Protein AF-A0AAP8GF47-F1 (afdb_monomer_lite)

Foldseek 3Di:
DPDPPDPPPPDDPVVVFVVLVVVLVVVLVVVLVVLLVVCCVVVVDNPLSVVLSVQLVVLVVVLVVVCVVLVHDDGNVSSVVSSVVNVLSSVLSCQLVVQLVVVVVVVDDSVVSNVVSCVVSVVVNVVSVVVVCVVCVCVSVVDDPD

Organism: NCBI:txid158836

Secondary structure (DSSP, 8-state):
---TT------SSHHHHHHHHHHHHHHHHHHHHHHHHHHHHHHSSSHHHHHHHHHHHHHHHHHHHHHHHHT----HHHHHHHHHHHHHHHHHHHHHHHHHHHHHHTT--HHHHHHHHHHHHHHHHHHHHHHHHHHHHHHHHS----

pLDDT: mean 85.52, std 11.71, range [35.0, 95.81]

InterPro domains:
  IPR001036 Acriflavin resistance protein [PF00873] (3-142)
  IPR001036 Acriflavin resistance protein [PR00702] (20-43)
  IPR001036 Acriflavin resistance protein [PR00702] (75-99)
  IPR001036 Acriflavin resistance protein [PR00702] (128-146)
  IPR001036 Acriflavin resistance protein [PTHR32063] (3-143)

Radius of gyration: 20.93 Å; chains: 1; bounding box: 68×21×51 Å

Sequence (146 aa):
DKPNNVKVNIGGASDDINNAMTQLAFAMLAAIIIVYLILVITFKGGLAPFTILFSLAFTVIGVIIALLITGATISVPSLIGMLMLIGIVVTNAIVLIDRVINNEQQGMEMKEALIEAGGTRIRPILMTAIATIGALVPLLFGQDSS

Structure (mmCIF, N/CA/C/O backbone):
data_AF-A0AAP8GF47-F1
#
_entry.id   AF-A0AAP8GF47-F1
#
loop_
_atom_site.group_PDB
_atom_site.id
_atom_site.type_symbol
_atom_site.label_atom_id
_atom_site.label_alt_id
_atom_site.label_comp_id
_atom_site.label_asym_id
_atom_site.label_entity_id
_atom_site.label_seq_id
_atom_site.pdbx_PDB_ins_code
_atom_site.Cartn_x
_atom_site.Cartn_y
_atom_site.Cartn_z
_atom_site.occupancy
_atom_site.B_iso_or_equiv
_atom_site.auth_seq_id
_atom_site.auth_comp_id
_atom_site.auth_asym_id
_atom_site.auth_atom_id
_atom_site.pdbx_PDB_model_num
ATOM 1 N N . ASP A 1 1 ? 44.683 -10.814 -28.597 1.00 45.72 1 ASP A N 1
ATOM 2 C CA . ASP A 1 1 ? 45.117 -10.319 -27.281 1.00 45.72 1 ASP A CA 1
ATOM 3 C C . ASP A 1 1 ? 44.839 -8.844 -27.092 1.00 45.72 1 ASP A C 1
ATOM 5 O O . ASP A 1 1 ? 45.372 -8.015 -27.819 1.00 45.72 1 ASP A O 1
ATOM 9 N N . LYS A 1 2 ? 43.964 -8.525 -26.135 1.00 53.72 2 LYS A N 1
ATOM 10 C CA . LYS A 1 2 ? 43.842 -7.182 -25.551 1.00 53.72 2 LYS A CA 1
ATOM 11 C C . LYS A 1 2 ? 44.666 -7.160 -24.253 1.00 53.72 2 LYS A C 1
ATOM 13 O O . LYS A 1 2 ? 44.701 -8.182 -23.571 1.00 53.72 2 LYS A O 1
ATOM 18 N N . PRO A 1 3 ? 45.333 -6.046 -23.909 1.00 60.97 3 PRO A N 1
ATOM 19 C CA . PRO A 1 3 ? 46.241 -5.994 -22.767 1.00 60.97 3 PRO A CA 1
ATOM 20 C C . PRO A 1 3 ? 45.493 -6.157 -21.433 1.00 60.97 3 PRO A C 1
ATOM 22 O O . PRO A 1 3 ? 44.406 -5.612 -21.240 1.00 60.97 3 PRO A O 1
ATOM 25 N N . A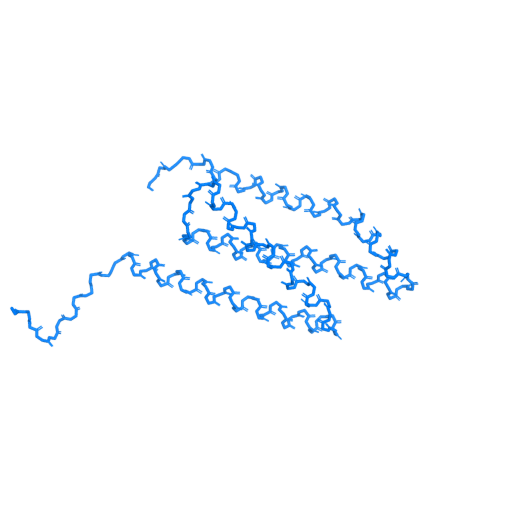SN A 1 4 ? 46.119 -6.895 -20.511 1.00 62.09 4 ASN A N 1
ATOM 26 C CA . ASN A 1 4 ? 45.598 -7.440 -19.246 1.00 62.09 4 ASN A CA 1
ATOM 27 C C . ASN A 1 4 ? 45.182 -6.423 -18.158 1.00 62.09 4 ASN A C 1
ATOM 29 O O . ASN A 1 4 ? 45.124 -6.780 -16.985 1.00 62.09 4 ASN A O 1
ATOM 33 N N . ASN A 1 5 ? 44.895 -5.163 -18.496 1.00 58.19 5 ASN A N 1
ATOM 34 C CA . ASN A 1 5 ? 44.514 -4.174 -17.482 1.00 58.19 5 ASN A CA 1
ATOM 35 C C . ASN A 1 5 ? 43.524 -3.100 -17.952 1.00 58.19 5 ASN A C 1
ATOM 37 O O . ASN A 1 5 ? 43.429 -2.035 -17.347 1.00 58.19 5 ASN A O 1
ATOM 41 N N . VAL A 1 6 ? 42.775 -3.365 -19.025 1.00 57.66 6 VAL A N 1
ATOM 42 C CA . VAL A 1 6 ? 41.714 -2.463 -19.492 1.00 57.66 6 VAL A CA 1
ATOM 43 C C . VAL A 1 6 ? 40.369 -3.165 -19.350 1.00 57.66 6 VAL A C 1
ATOM 45 O O . VAL A 1 6 ? 39.976 -3.968 -20.196 1.00 57.66 6 VAL A O 1
ATOM 48 N N . LYS A 1 7 ? 39.642 -2.848 -18.272 1.00 58.72 7 LYS A N 1
ATOM 49 C CA . LYS A 1 7 ? 38.212 -3.154 -18.172 1.00 58.72 7 LYS A CA 1
ATOM 50 C C . LYS A 1 7 ? 37.472 -2.186 -19.089 1.00 58.72 7 LYS A C 1
ATOM 52 O O . LYS A 1 7 ? 37.183 -1.057 -18.706 1.00 58.72 7 LYS A O 1
ATOM 57 N N . VAL A 1 8 ? 37.214 -2.606 -20.324 1.00 58.69 8 VAL A N 1
ATOM 58 C CA . VAL A 1 8 ? 36.315 -1.871 -21.216 1.00 58.69 8 VAL A CA 1
ATOM 59 C C . VAL A 1 8 ? 34.901 -2.087 -20.683 1.00 58.69 8 VAL A C 1
ATOM 61 O O . VAL A 1 8 ? 34.286 -3.111 -20.971 1.00 58.69 8 VAL A O 1
ATOM 64 N N . ASN A 1 9 ? 34.413 -1.158 -19.860 1.00 58.41 9 ASN A N 1
ATOM 65 C CA . ASN A 1 9 ? 33.003 -1.117 -19.505 1.00 58.41 9 ASN A CA 1
ATOM 66 C C . ASN A 1 9 ? 32.246 -0.572 -20.720 1.00 58.41 9 ASN A C 1
ATOM 68 O O . ASN A 1 9 ? 32.238 0.634 -20.959 1.00 58.41 9 ASN A O 1
ATOM 72 N N . ILE A 1 10 ? 31.661 -1.456 -21.529 1.00 58.69 10 ILE A N 1
ATOM 73 C CA . ILE A 1 10 ? 30.639 -1.064 -22.508 1.00 58.69 10 ILE A CA 1
ATOM 74 C C . ILE A 1 10 ? 29.352 -0.879 -21.698 1.00 58.69 10 ILE A C 1
ATOM 76 O O . ILE A 1 10 ? 28.457 -1.712 -21.727 1.00 58.69 10 ILE A O 1
ATOM 80 N N . GLY A 1 11 ? 29.336 0.171 -20.884 1.00 64.06 11 GLY A N 1
ATOM 81 C CA . GLY A 1 11 ? 28.320 0.424 -19.875 1.00 64.06 11 GLY A CA 1
ATOM 82 C C . GLY A 1 11 ? 27.956 1.890 -19.924 1.00 64.06 11 GLY A C 1
ATOM 83 O O . GLY A 1 11 ? 28.755 2.737 -19.531 1.00 64.06 11 GLY A O 1
ATOM 84 N N . GLY A 1 12 ? 26.795 2.186 -20.500 1.00 71.69 12 GLY A N 1
ATOM 85 C CA . GLY A 1 12 ? 26.346 3.566 -20.689 1.00 71.69 12 GLY A CA 1
ATOM 86 C C . GLY A 1 12 ? 24.865 3.795 -20.411 1.00 71.69 12 GLY A C 1
ATOM 87 O O . GLY A 1 12 ? 24.527 4.839 -19.888 1.00 71.69 12 GLY A O 1
ATOM 88 N N . ALA A 1 13 ? 23.979 2.846 -20.741 1.00 74.25 13 ALA A N 1
ATOM 89 C CA . ALA A 1 13 ? 22.533 3.002 -20.515 1.00 74.25 13 ALA A CA 1
ATOM 90 C C . ALA A 1 13 ? 21.867 1.733 -19.962 1.00 74.25 13 ALA A C 1
ATOM 92 O O . ALA A 1 13 ? 21.060 1.803 -19.041 1.00 74.25 13 ALA A O 1
ATOM 93 N N . SER A 1 14 ? 22.224 0.551 -20.474 1.00 80.12 14 SER A N 1
ATOM 94 C CA . SER A 1 14 ? 21.654 -0.714 -19.985 1.00 80.12 14 SER A CA 1
ATOM 95 C C . SER A 1 14 ? 22.097 -1.050 -18.558 1.00 80.12 14 SER A C 1
ATOM 97 O O . SER A 1 14 ? 21.287 -1.534 -17.772 1.00 80.12 14 SER A O 1
ATOM 99 N N . ASP A 1 15 ? 23.342 -0.734 -18.195 1.00 84.69 15 ASP A N 1
ATOM 100 C CA . ASP A 1 15 ? 23.829 -0.886 -16.819 1.00 84.69 15 ASP A CA 1
ATOM 101 C C . ASP A 1 15 ? 23.110 0.065 -15.859 1.00 84.69 15 ASP A C 1
ATOM 103 O O . ASP A 1 15 ? 22.722 -0.348 -14.769 1.00 84.69 15 ASP A O 1
ATOM 107 N N . ASP A 1 16 ? 22.848 1.306 -16.276 1.00 87.38 16 ASP A N 1
ATOM 108 C CA . ASP A 1 16 ? 22.100 2.278 -15.473 1.00 87.38 16 ASP A CA 1
ATOM 109 C C . ASP A 1 16 ? 20.645 1.842 -15.265 1.00 87.38 16 ASP A C 1
ATOM 111 O O . ASP A 1 16 ? 20.135 1.922 -14.146 1.00 87.38 16 ASP A O 1
ATOM 115 N N . ILE A 1 17 ? 19.993 1.292 -16.298 1.00 87.50 17 ILE A N 1
ATOM 116 C CA . ILE A 1 17 ? 18.647 0.709 -16.186 1.00 87.50 17 ILE A CA 1
ATOM 117 C C . ILE A 1 17 ? 18.648 -0.477 -15.214 1.00 87.50 17 ILE A C 1
ATOM 119 O O . ILE A 1 17 ? 17.786 -0.546 -14.337 1.00 87.50 17 ILE A O 1
ATOM 123 N N . ASN A 1 18 ? 19.613 -1.393 -15.325 1.00 88.38 18 ASN A N 1
ATOM 124 C CA . ASN A 1 18 ? 19.719 -2.553 -14.434 1.00 88.38 18 ASN A CA 1
ATOM 125 C C . ASN A 1 18 ? 20.012 -2.144 -12.981 1.00 88.38 18 ASN A C 1
ATOM 127 O O . ASN A 1 18 ? 19.434 -2.701 -12.039 1.00 88.38 18 ASN A O 1
ATOM 131 N N . ASN A 1 19 ? 20.865 -1.138 -12.787 1.00 91.69 19 ASN A N 1
ATOM 132 C CA . ASN A 1 19 ? 21.139 -0.558 -11.477 1.00 91.69 19 ASN A CA 1
ATOM 133 C C . ASN A 1 19 ? 19.881 0.098 -10.892 1.00 91.69 19 ASN A C 1
ATOM 135 O O . ASN A 1 19 ? 19.549 -0.160 -9.735 1.00 91.69 19 ASN A O 1
ATOM 139 N N . ALA A 1 20 ? 19.135 0.871 -11.686 1.00 92.25 20 ALA A N 1
ATOM 140 C CA . ALA A 1 20 ? 17.883 1.496 -11.264 1.00 92.25 20 ALA A CA 1
ATOM 141 C C . ALA A 1 20 ? 16.800 0.459 -10.919 1.00 92.25 20 ALA A C 1
ATOM 143 O O . ALA A 1 20 ? 16.156 0.574 -9.877 1.00 92.25 20 ALA A O 1
ATOM 144 N N . MET A 1 21 ? 16.635 -0.587 -11.738 1.00 92.06 21 MET A N 1
ATOM 145 C CA . MET A 1 21 ? 15.761 -1.737 -11.454 1.00 92.06 21 MET A CA 1
ATOM 146 C C . MET A 1 21 ? 16.070 -2.353 -10.092 1.00 92.06 21 MET A C 1
ATOM 148 O O . MET A 1 21 ? 15.176 -2.535 -9.264 1.00 92.06 21 MET A O 1
ATOM 152 N N . THR A 1 22 ? 17.349 -2.638 -9.849 1.00 93.44 22 THR A N 1
ATOM 153 C CA . THR A 1 22 ? 17.812 -3.262 -8.608 1.00 93.44 22 THR A CA 1
ATOM 154 C C . THR A 1 22 ? 17.573 -2.344 -7.411 1.00 93.44 22 THR A C 1
ATOM 156 O O . THR A 1 22 ? 17.037 -2.783 -6.394 1.00 93.44 22 THR A O 1
ATOM 159 N N . GLN A 1 23 ? 17.898 -1.054 -7.531 1.00 95.00 23 GLN A N 1
ATOM 160 C CA . GLN A 1 23 ? 17.661 -0.066 -6.476 1.00 95.00 23 GLN A CA 1
ATOM 161 C C . GLN A 1 23 ? 16.172 0.085 -6.151 1.00 95.00 23 GLN A C 1
ATOM 163 O O . GLN A 1 23 ? 15.813 0.119 -4.976 1.00 95.00 23 GLN A O 1
ATOM 168 N N . LEU A 1 24 ? 15.298 0.115 -7.161 1.00 95.56 24 LEU A N 1
ATOM 169 C CA . LEU A 1 24 ? 13.849 0.172 -6.959 1.00 95.56 24 LEU A CA 1
ATOM 170 C C . LEU A 1 24 ? 13.312 -1.103 -6.304 1.00 95.56 24 LEU A C 1
ATOM 172 O O . LEU A 1 24 ? 12.467 -1.016 -5.416 1.00 95.56 24 LEU A O 1
ATOM 176 N N . ALA A 1 25 ? 13.830 -2.276 -6.672 1.00 92.38 25 ALA A N 1
ATOM 177 C CA . ALA A 1 25 ? 13.477 -3.529 -6.009 1.00 92.38 25 ALA A CA 1
ATOM 178 C C . ALA A 1 25 ? 13.848 -3.509 -4.515 1.00 92.38 25 ALA A C 1
ATOM 180 O O . ALA A 1 25 ? 13.018 -3.843 -3.664 1.00 92.38 25 ALA A O 1
ATOM 181 N N . PHE A 1 26 ? 15.054 -3.038 -4.180 1.00 95.56 26 PHE A N 1
ATOM 182 C CA . PHE A 1 26 ? 15.455 -2.825 -2.787 1.00 95.56 26 PHE A CA 1
ATOM 183 C C . PHE A 1 26 ? 14.594 -1.769 -2.085 1.00 95.56 26 PHE A C 1
ATOM 185 O O . PHE A 1 26 ? 14.207 -1.970 -0.934 1.00 95.56 26 PHE A O 1
ATOM 192 N N . ALA A 1 27 ? 14.244 -0.677 -2.768 1.00 95.81 27 ALA A N 1
ATOM 193 C CA . ALA A 1 27 ? 13.388 0.370 -2.219 1.00 95.81 27 ALA A CA 1
ATOM 194 C C . ALA A 1 27 ? 11.978 -0.148 -1.899 1.00 95.81 27 ALA A C 1
ATOM 196 O O . ALA A 1 27 ? 11.434 0.191 -0.851 1.00 95.81 27 ALA A O 1
ATOM 197 N N . MET A 1 28 ? 11.400 -1.010 -2.742 1.00 94.38 28 MET A N 1
ATOM 198 C CA . MET A 1 28 ? 10.104 -1.643 -2.471 1.00 94.38 28 MET A CA 1
ATOM 199 C C . MET A 1 28 ? 10.160 -2.562 -1.247 1.00 94.38 28 MET A C 1
ATOM 201 O O . MET A 1 28 ? 9.275 -2.495 -0.393 1.00 94.38 28 MET A O 1
ATOM 205 N N . LEU A 1 29 ? 11.210 -3.380 -1.116 1.00 94.38 29 LEU A N 1
ATOM 206 C CA . LEU A 1 29 ? 11.410 -4.207 0.081 1.00 94.38 29 LEU A CA 1
ATOM 207 C C . LEU A 1 29 ? 11.547 -3.345 1.341 1.00 94.38 29 LEU A C 1
ATOM 209 O O . LEU A 1 29 ? 10.885 -3.610 2.346 1.00 94.38 29 LEU A O 1
ATOM 213 N N . ALA A 1 30 ? 12.351 -2.282 1.276 1.00 95.69 30 ALA A N 1
ATOM 214 C CA . ALA A 1 30 ? 12.495 -1.334 2.373 1.00 95.69 30 ALA A CA 1
ATOM 215 C C . ALA A 1 30 ? 11.156 -0.660 2.720 1.00 95.69 30 ALA A C 1
ATOM 217 O O . ALA A 1 30 ? 10.814 -0.563 3.897 1.00 95.69 30 ALA A O 1
ATOM 218 N N . ALA A 1 31 ? 10.366 -0.261 1.719 1.00 93.19 31 ALA A N 1
ATOM 219 C CA . ALA A 1 31 ? 9.053 0.346 1.918 1.00 93.19 31 ALA A CA 1
ATOM 220 C C . ALA A 1 31 ? 8.093 -0.598 2.654 1.00 93.19 31 ALA A C 1
ATOM 222 O O . ALA A 1 31 ? 7.445 -0.175 3.608 1.00 93.19 31 ALA A O 1
ATOM 223 N N . ILE A 1 32 ? 8.045 -1.880 2.276 1.00 91.75 32 ILE A N 1
ATOM 224 C CA . ILE A 1 32 ? 7.205 -2.885 2.948 1.00 91.75 32 ILE A CA 1
ATOM 225 C C . ILE A 1 32 ? 7.616 -3.045 4.418 1.00 91.75 32 ILE A C 1
ATOM 227 O O . ILE A 1 32 ? 6.756 -3.052 5.301 1.00 91.75 32 ILE A O 1
ATOM 231 N N . ILE A 1 33 ? 8.921 -3.130 4.696 1.00 92.75 33 ILE A N 1
ATOM 232 C CA . ILE A 1 33 ? 9.444 -3.258 6.064 1.00 92.75 33 ILE A CA 1
ATOM 233 C C . ILE A 1 33 ? 9.103 -2.016 6.895 1.00 92.75 33 ILE A C 1
ATOM 235 O O . ILE A 1 33 ? 8.602 -2.141 8.012 1.00 92.75 33 ILE A O 1
ATOM 239 N N . ILE A 1 34 ? 9.341 -0.819 6.355 1.00 93.12 34 ILE A N 1
ATOM 240 C CA . ILE A 1 34 ? 9.065 0.447 7.046 1.00 93.12 34 ILE A CA 1
ATOM 241 C C . ILE A 1 34 ? 7.568 0.582 7.334 1.00 93.12 34 ILE A C 1
ATOM 243 O O . ILE A 1 34 ? 7.193 0.902 8.461 1.00 93.12 34 ILE A O 1
ATOM 247 N N . VAL A 1 35 ? 6.712 0.289 6.352 1.00 91.88 35 VAL A N 1
ATOM 248 C CA . VAL A 1 35 ? 5.255 0.286 6.529 1.00 91.88 35 VAL A CA 1
ATOM 249 C C . VAL A 1 35 ? 4.859 -0.676 7.643 1.00 91.88 35 VAL A C 1
ATOM 251 O O . VAL A 1 35 ? 4.133 -0.277 8.548 1.00 91.88 35 VAL A O 1
ATOM 254 N N . TYR A 1 36 ? 5.367 -1.909 7.635 1.00 90.31 36 TYR A N 1
ATOM 255 C CA . TYR A 1 36 ? 5.070 -2.878 8.687 1.00 90.31 36 TYR A CA 1
ATOM 256 C C . TYR A 1 36 ? 5.461 -2.368 10.080 1.00 90.31 36 TYR A C 1
ATOM 258 O O . TYR A 1 36 ? 4.649 -2.429 11.003 1.00 90.31 36 TYR A O 1
ATOM 266 N N . LEU A 1 37 ? 6.669 -1.817 10.232 1.00 91.06 37 LEU A N 1
ATOM 267 C CA . LEU A 1 37 ? 7.136 -1.269 11.508 1.00 91.06 37 LEU A CA 1
ATOM 268 C C . LEU A 1 37 ? 6.251 -0.117 11.993 1.00 91.06 37 LEU A C 1
ATOM 270 O O . LEU A 1 37 ? 5.847 -0.109 13.156 1.00 91.06 37 LEU A O 1
ATOM 274 N N . ILE A 1 38 ? 5.909 0.821 11.106 1.00 91.19 38 ILE A N 1
ATOM 275 C CA . ILE A 1 38 ? 5.016 1.938 11.433 1.00 91.19 38 ILE A CA 1
ATOM 276 C C . ILE A 1 38 ? 3.652 1.404 11.880 1.00 91.19 38 ILE A C 1
ATOM 278 O O . ILE A 1 38 ? 3.159 1.814 12.925 1.00 91.19 38 ILE A O 1
ATOM 282 N N . LEU A 1 39 ? 3.071 0.444 11.155 1.00 90.31 39 LEU A N 1
ATOM 283 C CA . LEU A 1 39 ? 1.764 -0.132 11.486 1.00 90.31 39 LEU A CA 1
ATOM 284 C C . LEU A 1 39 ? 1.751 -0.822 12.852 1.00 90.31 39 LEU A C 1
ATOM 286 O O . LEU A 1 39 ? 0.803 -0.643 13.616 1.00 90.31 39 LEU A O 1
ATOM 290 N N . VAL A 1 40 ? 2.793 -1.593 13.171 1.00 89.31 40 VAL A N 1
ATOM 291 C CA . VAL A 1 40 ? 2.920 -2.259 14.477 1.00 89.31 40 VAL A CA 1
ATOM 292 C C . VAL A 1 40 ? 2.987 -1.227 15.605 1.00 89.31 40 VAL A C 1
ATOM 294 O O . VAL A 1 40 ? 2.331 -1.399 16.634 1.00 89.31 40 VAL A O 1
ATOM 297 N N . ILE A 1 41 ? 3.731 -0.135 15.403 1.00 89.50 41 ILE A N 1
ATOM 298 C CA . ILE A 1 41 ? 3.846 0.958 16.378 1.00 89.50 41 ILE A CA 1
ATOM 299 C C . ILE A 1 41 ? 2.512 1.704 16.530 1.00 89.50 41 ILE A C 1
ATOM 301 O O . ILE A 1 41 ? 2.098 1.987 17.655 1.00 89.50 41 ILE A O 1
ATOM 305 N N . THR A 1 42 ? 1.825 1.998 15.424 1.00 86.50 42 THR A N 1
ATOM 306 C CA . THR A 1 42 ? 0.564 2.754 15.415 1.00 86.50 42 THR A CA 1
ATOM 307 C C . THR A 1 42 ? -0.583 1.968 16.044 1.00 86.50 42 THR A C 1
ATOM 309 O O . THR A 1 42 ? -1.268 2.488 16.921 1.00 86.50 42 THR A O 1
ATOM 312 N N . PHE A 1 43 ? -0.789 0.716 15.632 1.00 83.38 43 PHE A N 1
ATOM 313 C CA . PHE A 1 43 ? -1.956 -0.070 16.044 1.00 83.38 43 PHE A CA 1
ATOM 314 C C . PHE A 1 43 ? -1.733 -0.900 17.312 1.00 83.38 43 PHE A C 1
ATOM 316 O O . PHE A 1 43 ? -2.679 -1.512 17.804 1.00 83.38 43 PHE A O 1
ATOM 323 N N . LYS A 1 44 ? -0.504 -0.933 17.856 1.00 80.56 44 LYS A N 1
ATOM 324 C CA . LYS A 1 44 ? -0.132 -1.683 19.075 1.00 80.56 44 LYS A CA 1
ATOM 325 C C . LYS A 1 44 ? -0.591 -3.155 19.071 1.00 80.56 44 LYS A C 1
ATOM 327 O O . LYS A 1 44 ? -0.761 -3.761 20.125 1.00 80.56 44 LYS A O 1
ATOM 332 N N . GLY A 1 45 ? -0.771 -3.740 17.887 1.00 77.56 45 GLY A N 1
ATOM 333 C CA . GLY A 1 45 ? -1.266 -5.097 17.675 1.00 77.56 45 GLY A CA 1
ATOM 334 C C . GLY A 1 45 ? -0.807 -5.636 16.321 1.00 77.56 45 GLY A C 1
ATOM 335 O O . GLY A 1 45 ? -0.674 -4.878 15.365 1.00 77.56 45 GLY A O 1
ATOM 336 N N . GLY A 1 46 ? -0.527 -6.941 16.238 1.00 76.38 46 GLY A N 1
ATOM 337 C CA . GLY A 1 46 ? 0.075 -7.570 15.049 1.00 76.38 46 GLY A CA 1
ATOM 338 C C . GLY A 1 46 ? -0.913 -8.002 13.958 1.00 76.38 46 GLY A C 1
ATOM 339 O O . GLY A 1 46 ? -0.516 -8.184 12.810 1.00 76.38 46 GLY A O 1
ATOM 340 N N . LEU A 1 47 ? -2.202 -8.130 14.287 1.00 82.56 47 LEU A N 1
ATOM 341 C CA . LEU A 1 47 ? -3.226 -8.603 13.346 1.00 82.56 47 LEU A CA 1
ATOM 342 C C . LEU A 1 47 ? -3.564 -7.557 12.273 1.00 82.56 47 LEU A C 1
ATOM 344 O O . LEU A 1 47 ? -3.619 -7.888 11.093 1.00 82.56 47 LEU A O 1
ATOM 348 N N . ALA A 1 48 ? -3.733 -6.289 12.660 1.00 85.06 48 ALA A N 1
ATOM 349 C CA . ALA A 1 48 ? -4.017 -5.197 11.725 1.00 85.06 48 ALA A CA 1
ATOM 350 C C . ALA A 1 48 ? -2.909 -5.007 10.660 1.00 85.06 48 ALA A C 1
ATOM 352 O O . ALA A 1 48 ? -3.235 -5.011 9.470 1.00 85.06 48 ALA A O 1
ATOM 353 N N . PRO A 1 49 ? -1.611 -4.932 11.028 1.00 86.44 49 PRO A N 1
ATOM 354 C CA . PRO A 1 49 ? -0.512 -4.904 10.064 1.00 86.44 49 PRO A CA 1
ATOM 355 C C . PRO A 1 49 ? -0.509 -6.099 9.109 1.00 86.44 49 PRO A C 1
ATOM 357 O O . PRO A 1 49 ? -0.283 -5.925 7.915 1.00 86.44 49 PRO A O 1
ATOM 360 N N . PHE A 1 50 ? -0.787 -7.306 9.611 1.00 87.69 50 PHE A N 1
ATOM 361 C CA . PHE A 1 50 ? -0.811 -8.514 8.788 1.00 87.69 50 PHE A CA 1
ATOM 362 C C . PHE A 1 50 ? -1.926 -8.474 7.736 1.00 87.69 50 PHE A C 1
ATOM 364 O O . PHE A 1 50 ? -1.676 -8.749 6.563 1.00 87.69 50 PHE A O 1
ATOM 371 N N . THR A 1 51 ? -3.134 -8.056 8.120 1.00 88.75 51 THR A N 1
ATOM 372 C CA . THR A 1 51 ? -4.262 -7.902 7.187 1.00 88.75 51 THR A CA 1
ATOM 373 C C . THR A 1 51 ? -3.970 -6.854 6.109 1.00 88.75 51 THR A C 1
ATOM 375 O O . THR A 1 51 ? -4.301 -7.056 4.940 1.00 88.75 51 THR A O 1
ATOM 378 N N . ILE A 1 52 ? -3.296 -5.755 6.467 1.00 89.88 52 ILE A N 1
ATOM 379 C CA . ILE A 1 52 ? -2.872 -4.727 5.504 1.00 89.88 52 ILE A CA 1
ATOM 380 C C . ILE A 1 52 ? -1.788 -5.279 4.566 1.00 89.88 52 ILE A C 1
ATOM 382 O O . ILE A 1 52 ? -1.894 -5.109 3.352 1.00 89.88 52 ILE A O 1
ATOM 386 N N . LEU A 1 53 ? -0.785 -5.995 5.082 1.00 89.00 53 LEU A N 1
ATOM 387 C CA . LEU A 1 53 ? 0.240 -6.645 4.255 1.00 89.00 53 LEU A CA 1
ATOM 388 C C . LEU A 1 53 ? -0.341 -7.695 3.306 1.00 89.00 53 LEU A C 1
ATOM 390 O O . LEU A 1 53 ? 0.134 -7.838 2.183 1.00 89.00 53 LEU A O 1
ATOM 394 N N . PHE A 1 54 ? -1.402 -8.389 3.706 1.00 90.81 54 PHE A N 1
ATOM 395 C CA . PHE A 1 54 ? -2.084 -9.328 2.824 1.00 90.81 54 PHE A CA 1
ATOM 396 C C . PHE A 1 54 ? -2.691 -8.629 1.594 1.00 90.81 54 PHE A C 1
ATOM 398 O O . PHE A 1 54 ? -2.640 -9.171 0.491 1.00 90.81 54 PHE A O 1
ATOM 405 N N . SER A 1 55 ? -3.174 -7.388 1.737 1.00 89.69 55 SER A N 1
ATOM 406 C CA . SER A 1 55 ? -3.685 -6.599 0.603 1.00 89.69 55 SER A CA 1
ATOM 407 C C . SER A 1 55 ? -2.612 -6.281 -0.451 1.00 89.69 55 SER A C 1
ATOM 409 O O . SER A 1 55 ? -2.918 -6.227 -1.642 1.00 89.69 55 SER A O 1
ATOM 411 N N . LEU A 1 56 ? -1.340 -6.166 -0.048 1.00 91.75 56 LEU A N 1
ATOM 412 C CA . LEU A 1 56 ? -0.222 -5.926 -0.968 1.00 91.75 56 LEU A CA 1
ATOM 413 C C . LEU A 1 56 ? 0.013 -7.097 -1.928 1.00 91.75 56 LEU A C 1
ATOM 415 O O . LEU A 1 56 ? 0.407 -6.873 -3.072 1.00 91.75 56 LEU A O 1
ATOM 419 N N . ALA A 1 57 ? -0.278 -8.333 -1.514 1.00 91.06 57 ALA A N 1
ATOM 420 C CA . ALA A 1 57 ? -0.194 -9.488 -2.405 1.00 91.06 57 ALA A CA 1
ATOM 421 C C . ALA A 1 57 ? -1.174 -9.360 -3.587 1.00 91.06 57 ALA A C 1
ATOM 423 O O . ALA A 1 57 ? -0.819 -9.671 -4.725 1.00 91.06 57 ALA A O 1
ATOM 424 N N . PHE A 1 58 ? -2.374 -8.820 -3.347 1.00 91.75 58 PHE A N 1
ATOM 425 C CA . PHE A 1 58 ? -3.342 -8.547 -4.413 1.00 91.75 58 PHE A CA 1
ATOM 426 C C . PHE A 1 58 ? -2.861 -7.458 -5.370 1.00 91.75 58 PHE A C 1
ATOM 428 O O . PHE A 1 58 ? -3.111 -7.559 -6.571 1.00 91.75 58 PHE A O 1
ATOM 435 N N . THR A 1 59 ? -2.122 -6.461 -4.878 1.00 91.38 59 THR A N 1
ATOM 436 C CA . THR A 1 59 ? -1.497 -5.443 -5.734 1.00 91.38 59 THR A CA 1
ATOM 437 C C . THR A 1 59 ? -0.539 -6.077 -6.736 1.00 91.38 59 THR A C 1
ATOM 439 O O . THR A 1 59 ? -0.603 -5.763 -7.922 1.00 91.38 59 THR A O 1
ATOM 442 N N . VAL A 1 60 ? 0.315 -7.004 -6.288 1.00 91.31 60 VAL A N 1
ATOM 443 C CA . VAL A 1 60 ? 1.267 -7.702 -7.170 1.00 91.31 60 VAL A CA 1
ATOM 444 C C . VAL A 1 60 ? 0.527 -8.490 -8.251 1.00 91.31 60 VAL A C 1
ATOM 446 O O . VAL A 1 60 ? 0.878 -8.393 -9.425 1.00 91.31 60 VAL A O 1
ATOM 449 N N . ILE A 1 61 ? -0.536 -9.208 -7.878 1.00 93.88 61 ILE A N 1
ATOM 450 C CA . ILE A 1 61 ? -1.384 -9.940 -8.831 1.00 93.88 61 ILE A CA 1
ATOM 451 C C . ILE A 1 61 ? -1.995 -8.975 -9.857 1.00 93.88 61 ILE A C 1
ATOM 453 O O . ILE A 1 61 ? -1.932 -9.237 -11.057 1.00 93.88 61 ILE A O 1
ATOM 457 N N . GLY A 1 62 ? -2.533 -7.838 -9.406 1.00 91.06 62 GLY A N 1
ATOM 458 C CA . GLY A 1 62 ? -3.113 -6.817 -10.280 1.00 91.06 62 GLY A CA 1
ATOM 459 C C . GLY A 1 62 ? -2.107 -6.234 -11.274 1.00 91.06 62 GLY A C 1
ATOM 460 O O . GLY A 1 62 ? -2.429 -6.097 -12.452 1.00 91.06 62 GLY A O 1
ATOM 461 N N . VAL A 1 63 ? -0.876 -5.953 -10.832 1.00 91.19 63 VAL A N 1
ATOM 462 C CA . VAL A 1 63 ? 0.194 -5.454 -11.712 1.00 91.19 63 VAL A CA 1
ATOM 463 C C . VAL A 1 63 ? 0.591 -6.504 -12.747 1.00 91.19 63 VAL A C 1
ATOM 465 O O . VAL A 1 63 ? 0.705 -6.173 -13.924 1.00 91.19 63 VAL A O 1
ATOM 468 N N . ILE A 1 64 ? 0.759 -7.767 -12.345 1.00 91.88 64 ILE A N 1
ATOM 469 C CA . ILE A 1 64 ? 1.101 -8.851 -13.279 1.00 91.88 64 ILE A CA 1
ATOM 470 C C . ILE A 1 64 ? 0.004 -9.010 -14.336 1.00 91.88 64 ILE A C 1
ATOM 472 O O . ILE A 1 64 ? 0.308 -9.061 -15.524 1.00 91.88 64 ILE A O 1
ATOM 476 N N . ILE A 1 65 ? -1.267 -9.035 -13.927 1.00 92.81 65 ILE A 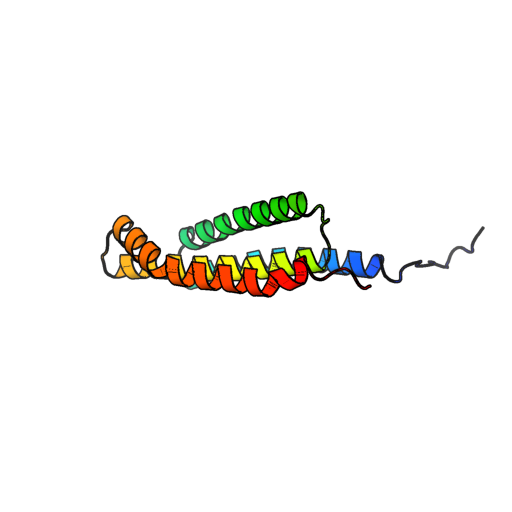N 1
ATOM 477 C CA . ILE A 1 65 ? -2.398 -9.124 -14.861 1.00 92.81 65 ILE A CA 1
ATOM 478 C C . ILE A 1 65 ? -2.413 -7.921 -15.811 1.00 92.81 65 ILE A C 1
ATOM 480 O O . ILE A 1 65 ? -2.586 -8.103 -17.014 1.00 92.81 65 ILE A O 1
ATOM 484 N N . ALA A 1 66 ? -2.197 -6.707 -15.299 1.00 89.06 66 ALA A N 1
ATOM 485 C CA . ALA A 1 66 ? -2.160 -5.503 -16.123 1.00 89.06 66 ALA A CA 1
ATOM 486 C C . ALA A 1 66 ? -1.038 -5.560 -17.171 1.00 89.06 66 ALA A C 1
ATOM 488 O O . ALA A 1 66 ? -1.300 -5.282 -18.337 1.00 89.06 66 ALA A O 1
ATOM 489 N N . LEU A 1 67 ? 0.172 -5.981 -16.783 1.00 89.12 67 LEU A N 1
ATOM 490 C CA . LEU A 1 67 ? 1.306 -6.153 -17.699 1.00 89.12 67 LEU A CA 1
ATOM 491 C C . LEU A 1 67 ? 1.040 -7.229 -18.760 1.00 89.12 67 LEU A C 1
ATOM 493 O O . LEU A 1 67 ? 1.394 -7.049 -19.921 1.00 89.12 67 LEU A O 1
ATOM 497 N N . LEU A 1 68 ? 0.376 -8.326 -18.387 1.00 89.31 68 LEU A N 1
ATOM 498 C CA . LEU A 1 68 ? -0.006 -9.374 -19.336 1.00 89.31 68 LEU A CA 1
ATOM 499 C C . LEU A 1 68 ? -1.051 -8.890 -20.349 1.00 89.31 68 LEU A C 1
ATOM 501 O O . LEU A 1 68 ? -0.957 -9.239 -21.522 1.00 89.31 68 LEU A O 1
ATOM 505 N N . ILE A 1 69 ? -2.026 -8.081 -19.919 1.00 89.19 69 ILE A N 1
ATOM 506 C CA . ILE A 1 69 ? -3.054 -7.517 -20.809 1.00 89.19 69 ILE A CA 1
ATOM 507 C C . ILE A 1 69 ? -2.450 -6.472 -21.756 1.00 89.19 69 ILE A C 1
ATOM 509 O O . ILE A 1 69 ? -2.813 -6.439 -22.930 1.00 89.19 69 ILE A O 1
ATOM 513 N N . THR A 1 70 ? -1.539 -5.625 -21.270 1.00 85.31 70 THR A N 1
ATOM 514 C CA . THR A 1 70 ? -0.880 -4.601 -22.100 1.00 85.31 70 THR A CA 1
ATOM 515 C C . THR A 1 70 ? 0.266 -5.157 -22.946 1.00 85.31 70 THR A C 1
ATOM 517 O O . THR A 1 70 ? 0.735 -4.471 -23.848 1.00 85.31 70 THR A O 1
ATOM 520 N N . GLY A 1 71 ? 0.725 -6.383 -22.673 1.00 84.56 71 GLY A N 1
ATOM 521 C CA . GLY A 1 71 ? 1.896 -6.981 -23.320 1.00 84.56 71 GLY A CA 1
ATOM 522 C C . GLY A 1 71 ? 3.220 -6.311 -22.935 1.00 84.56 71 GLY A C 1
ATOM 523 O O . GLY A 1 71 ? 4.229 -6.523 -23.606 1.00 84.56 71 GLY A O 1
ATOM 524 N N . ALA A 1 72 ? 3.228 -5.491 -21.880 1.00 83.31 72 ALA A N 1
ATOM 525 C CA . ALA A 1 72 ? 4.401 -4.755 -21.430 1.00 83.31 72 ALA A CA 1
ATOM 526 C C . ALA A 1 72 ? 5.291 -5.602 -20.507 1.00 83.31 72 ALA A C 1
ATOM 528 O O . ALA A 1 72 ? 4.825 -6.464 -19.760 1.00 83.31 72 ALA A O 1
ATOM 529 N N . THR A 1 73 ? 6.594 -5.326 -20.517 1.00 87.50 73 THR A N 1
ATOM 530 C CA . THR A 1 73 ? 7.558 -5.955 -19.606 1.00 87.50 73 THR A CA 1
ATOM 531 C C . THR A 1 73 ? 7.740 -5.141 -18.327 1.00 87.50 73 THR A C 1
ATOM 533 O O . THR A 1 73 ? 7.359 -3.973 -18.241 1.00 87.50 73 THR A O 1
ATOM 536 N N . ILE A 1 74 ? 8.397 -5.741 -17.331 1.00 88.56 74 ILE A N 1
ATOM 537 C CA . ILE A 1 74 ? 8.857 -5.009 -16.148 1.00 88.56 74 ILE A CA 1
ATOM 538 C C . ILE A 1 74 ? 9.951 -4.020 -16.580 1.00 88.56 74 ILE A C 1
ATOM 540 O O . ILE A 1 74 ? 11.009 -4.411 -17.066 1.00 88.56 74 ILE A O 1
ATOM 544 N N . SER A 1 75 ? 9.662 -2.732 -16.421 1.00 89.06 75 SER A N 1
ATOM 545 C CA . SER A 1 75 ? 10.503 -1.578 -16.762 1.00 89.06 75 SER A CA 1
ATOM 546 C C . SER A 1 75 ? 10.553 -0.556 -15.616 1.00 89.06 75 SER A C 1
ATOM 548 O O . SER A 1 75 ? 9.782 -0.651 -14.657 1.00 89.06 75 SER A O 1
ATOM 550 N N . VAL A 1 76 ? 11.449 0.441 -15.687 1.00 90.50 76 VAL A N 1
ATOM 551 C CA . VAL A 1 76 ? 11.637 1.440 -14.604 1.00 90.50 76 VAL A CA 1
ATOM 552 C C . VAL A 1 76 ? 10.326 2.164 -14.284 1.00 90.50 76 VAL A C 1
ATOM 554 O O . VAL A 1 76 ? 9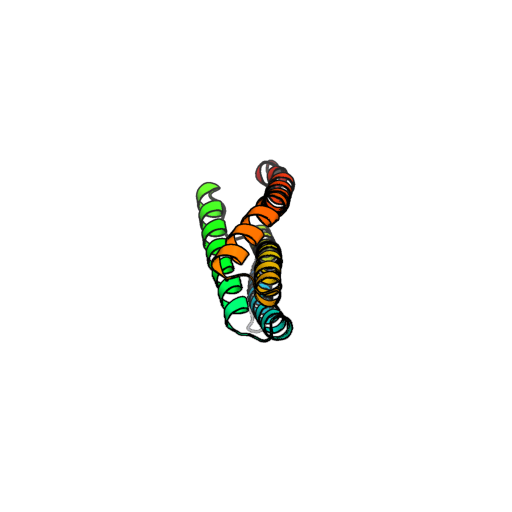.944 2.181 -13.111 1.00 90.50 76 VAL A O 1
ATOM 557 N N . PRO A 1 77 ? 9.563 2.652 -15.282 1.00 88.19 77 PRO A N 1
ATOM 558 C CA . PRO A 1 77 ? 8.249 3.236 -15.031 1.00 88.19 77 PRO A CA 1
ATOM 559 C C . PRO A 1 77 ? 7.270 2.271 -14.351 1.00 88.19 77 PRO A C 1
ATOM 561 O O . PRO A 1 77 ? 6.547 2.675 -13.442 1.00 88.19 77 PRO A O 1
ATOM 564 N N . SER A 1 78 ? 7.271 0.987 -14.730 1.00 89.12 78 SER A N 1
ATOM 565 C CA . SER A 1 78 ? 6.373 -0.005 -14.122 1.00 89.12 78 SER A CA 1
ATOM 566 C C . SER A 1 78 ? 6.692 -0.268 -12.643 1.00 89.12 78 SER A C 1
ATOM 568 O O . SER A 1 78 ? 5.775 -0.391 -11.831 1.00 89.12 78 SER A O 1
ATOM 570 N N . LEU A 1 79 ? 7.979 -0.281 -12.266 1.00 92.38 79 LEU A N 1
ATOM 571 C CA . LEU A 1 79 ? 8.400 -0.441 -10.871 1.00 92.38 79 LEU A CA 1
ATOM 572 C C . LEU A 1 79 ? 8.086 0.799 -10.033 1.00 92.38 79 LEU A C 1
ATOM 574 O O . LEU A 1 79 ? 7.659 0.663 -8.889 1.00 92.38 79 LEU A O 1
ATOM 578 N N . ILE A 1 80 ? 8.238 2.000 -10.598 1.00 91.75 80 ILE A N 1
ATOM 579 C CA . ILE A 1 80 ? 7.805 3.241 -9.938 1.00 91.75 80 ILE A CA 1
ATOM 580 C C . ILE A 1 80 ? 6.286 3.210 -9.712 1.00 91.75 80 ILE A C 1
ATOM 582 O O . ILE A 1 80 ? 5.820 3.525 -8.618 1.00 91.75 80 ILE A O 1
ATOM 586 N N . GLY A 1 81 ? 5.515 2.763 -10.708 1.00 90.31 81 GLY A N 1
ATOM 587 C CA . GLY A 1 81 ? 4.073 2.542 -10.581 1.00 90.31 81 GLY A CA 1
ATOM 588 C C . GLY A 1 81 ? 3.721 1.561 -9.462 1.00 90.31 81 GLY A C 1
ATOM 589 O O . GLY A 1 81 ? 2.883 1.867 -8.615 1.00 90.31 81 GLY A O 1
ATOM 590 N N . MET A 1 82 ? 4.406 0.417 -9.402 1.00 92.19 82 MET A N 1
ATOM 591 C CA . MET A 1 82 ? 4.234 -0.562 -8.326 1.00 92.19 82 MET A CA 1
ATOM 592 C C . MET A 1 82 ? 4.549 0.046 -6.953 1.00 92.19 82 MET A C 1
ATOM 594 O O . MET A 1 82 ? 3.772 -0.129 -6.015 1.00 92.19 82 MET A O 1
ATOM 598 N N . LEU A 1 83 ? 5.634 0.814 -6.841 1.00 93.06 83 LEU A N 1
ATOM 599 C CA . LEU A 1 83 ? 6.019 1.496 -5.607 1.00 93.06 83 LEU A CA 1
ATOM 600 C C . LEU A 1 83 ? 4.963 2.521 -5.155 1.00 93.06 83 LEU A C 1
ATOM 602 O O . LEU A 1 83 ? 4.657 2.599 -3.966 1.00 93.06 83 LEU A O 1
ATOM 606 N N . MET A 1 84 ? 4.344 3.254 -6.084 1.00 92.12 84 MET A N 1
ATOM 607 C CA . MET A 1 84 ? 3.210 4.135 -5.769 1.00 92.12 84 MET A CA 1
ATOM 608 C C . MET A 1 84 ? 1.982 3.347 -5.295 1.00 92.12 84 MET A C 1
ATOM 610 O O . MET A 1 84 ? 1.339 3.739 -4.319 1.00 92.12 84 MET A O 1
ATOM 614 N N . LEU A 1 85 ? 1.669 2.220 -5.944 1.00 91.38 85 LEU A N 1
ATOM 615 C CA . LEU A 1 85 ? 0.533 1.374 -5.567 1.00 91.38 85 LEU A CA 1
ATOM 616 C C . LEU A 1 85 ? 0.672 0.804 -4.154 1.00 91.38 85 LEU A C 1
ATOM 618 O O . LEU A 1 85 ? -0.333 0.716 -3.450 1.00 91.38 85 LEU A O 1
ATOM 622 N N . ILE A 1 86 ? 1.894 0.473 -3.718 1.00 92.50 86 ILE A N 1
ATOM 623 C CA . ILE A 1 86 ? 2.168 0.076 -2.327 1.00 92.50 86 ILE A CA 1
ATOM 624 C C . ILE A 1 86 ? 1.621 1.143 -1.372 1.00 92.50 86 ILE A C 1
ATOM 626 O O . ILE A 1 86 ? 0.832 0.819 -0.488 1.00 92.50 86 ILE A O 1
ATOM 630 N N . GLY A 1 87 ? 1.971 2.415 -1.582 1.00 90.75 87 GLY A N 1
ATOM 631 C CA . GLY A 1 87 ? 1.504 3.518 -0.740 1.00 90.75 87 GLY A CA 1
ATOM 632 C C . GLY A 1 87 ? -0.013 3.706 -0.789 1.00 90.75 87 GLY A C 1
ATOM 633 O O . GLY A 1 87 ? -0.657 3.755 0.255 1.00 90.75 87 GLY A O 1
ATOM 634 N N . ILE A 1 88 ? -0.597 3.749 -1.989 1.00 91.12 88 ILE A N 1
ATOM 635 C CA . ILE A 1 88 ? -2.037 4.000 -2.178 1.00 91.12 88 ILE A CA 1
ATOM 636 C C . ILE A 1 88 ? -2.883 2.915 -1.499 1.00 91.12 88 ILE A C 1
ATOM 638 O O . ILE A 1 88 ? -3.827 3.222 -0.765 1.00 91.12 88 ILE A O 1
ATOM 642 N N . VAL A 1 89 ? -2.542 1.642 -1.718 1.00 90.38 89 VAL A N 1
ATOM 643 C CA . VAL A 1 89 ? -3.279 0.508 -1.144 1.00 90.38 89 VAL A CA 1
ATOM 644 C C . VAL A 1 89 ? -3.122 0.478 0.371 1.00 90.38 89 VAL A C 1
ATOM 646 O O . VAL A 1 89 ? -4.117 0.331 1.082 1.00 90.38 89 VAL A O 1
ATOM 649 N N . VAL A 1 90 ? -1.905 0.702 0.873 1.00 91.38 90 VAL A N 1
ATOM 650 C CA . VAL A 1 90 ? -1.636 0.769 2.313 1.00 91.38 90 VAL A CA 1
ATOM 651 C C . VAL A 1 90 ? -2.414 1.912 2.962 1.00 91.38 90 VAL A C 1
ATOM 653 O O . VAL A 1 90 ? -3.055 1.682 3.980 1.00 91.38 90 VAL A O 1
ATOM 656 N N . THR A 1 91 ? -2.441 3.115 2.384 1.00 90.38 91 THR A N 1
ATOM 657 C CA . THR A 1 91 ? -3.205 4.243 2.941 1.00 90.38 91 THR A CA 1
ATOM 658 C C . THR A 1 91 ? -4.700 3.939 2.995 1.00 90.38 91 THR A C 1
ATOM 660 O O . THR A 1 91 ? -5.326 4.146 4.036 1.00 90.38 91 THR A O 1
ATOM 663 N N . ASN A 1 92 ? -5.274 3.400 1.916 1.00 90.94 92 ASN A N 1
ATOM 664 C CA . ASN A 1 92 ? -6.688 3.023 1.892 1.00 90.94 92 ASN A CA 1
ATOM 665 C C . ASN A 1 92 ? -7.005 1.948 2.952 1.00 90.94 92 ASN A C 1
ATOM 667 O O . ASN A 1 92 ? -8.022 2.043 3.644 1.00 90.94 92 ASN A O 1
ATOM 671 N N . ALA A 1 93 ? -6.119 0.962 3.118 1.00 90.44 93 ALA A N 1
ATOM 672 C CA . ALA A 1 93 ? -6.271 -0.103 4.104 1.00 90.44 93 ALA A CA 1
ATOM 673 C C . ALA A 1 93 ? -6.109 0.403 5.550 1.00 90.44 93 ALA A C 1
ATOM 675 O O . ALA A 1 93 ? -6.936 0.070 6.396 1.00 90.44 93 ALA A O 1
ATOM 676 N N . ILE A 1 94 ? -5.113 1.254 5.826 1.00 90.75 94 ILE A N 1
ATOM 677 C CA . ILE A 1 94 ? -4.908 1.909 7.131 1.00 90.75 94 ILE A CA 1
ATOM 678 C C . ILE A 1 94 ? -6.173 2.639 7.545 1.00 90.75 94 ILE A C 1
ATOM 680 O O . ILE A 1 94 ? -6.682 2.427 8.639 1.00 90.75 94 ILE A O 1
ATOM 684 N N . VAL A 1 95 ? -6.694 3.477 6.651 1.00 89.69 95 VAL A N 1
ATOM 685 C CA . VAL A 1 95 ? -7.866 4.301 6.920 1.00 89.69 95 VAL A CA 1
ATOM 686 C C . VAL A 1 95 ? -9.077 3.395 7.195 1.00 89.69 95 VAL A C 1
ATOM 688 O O . VAL A 1 95 ? -9.799 3.620 8.163 1.00 89.69 95 VAL A O 1
ATOM 691 N N . LEU A 1 96 ? -9.302 2.318 6.438 1.00 90.56 96 LEU A N 1
ATOM 692 C CA . LEU A 1 96 ? -10.379 1.365 6.745 1.00 90.56 96 LEU A CA 1
ATOM 693 C C . LEU A 1 96 ? -10.217 0.710 8.129 1.00 90.56 96 LEU A C 1
ATOM 695 O O . LEU A 1 96 ? -11.143 0.773 8.936 1.00 90.56 96 LEU A O 1
ATOM 699 N N . ILE A 1 97 ? -9.054 0.120 8.405 1.00 90.62 97 ILE A N 1
ATOM 700 C CA . ILE A 1 97 ? -8.795 -0.634 9.640 1.00 90.62 97 ILE A CA 1
ATOM 701 C C . ILE A 1 97 ? -8.827 0.270 10.876 1.00 90.62 97 ILE A C 1
ATOM 703 O O . ILE A 1 97 ? -9.416 -0.106 11.885 1.00 90.62 97 ILE A O 1
ATOM 707 N N . ASP A 1 98 ? -8.289 1.484 10.782 1.00 90.38 98 ASP A N 1
ATOM 708 C CA . ASP A 1 98 ? -8.354 2.486 11.848 1.00 90.38 98 ASP A CA 1
ATOM 709 C C . ASP A 1 98 ? -9.802 2.812 12.244 1.00 90.38 98 ASP A C 1
ATOM 711 O O . ASP A 1 98 ? -10.132 2.884 13.427 1.00 90.38 98 ASP A O 1
ATOM 715 N N . ARG A 1 99 ? -10.713 2.903 11.262 1.00 89.50 99 ARG A N 1
ATOM 716 C CA . ARG A 1 99 ? -12.141 3.113 11.549 1.00 89.50 99 ARG A CA 1
ATOM 717 C C . ARG A 1 99 ? -12.758 1.927 12.271 1.00 89.50 99 ARG A C 1
ATOM 719 O O . ARG A 1 99 ? -13.532 2.146 13.195 1.00 89.50 99 ARG A O 1
ATOM 726 N N . VAL A 1 100 ? -12.442 0.708 11.836 1.00 90.88 100 VAL A N 1
ATOM 727 C CA . VAL A 1 100 ? -12.961 -0.519 12.456 1.00 90.88 100 VAL A CA 1
ATOM 728 C C . VAL A 1 100 ? -12.521 -0.579 13.915 1.00 90.88 100 VAL A C 1
ATOM 730 O O . VAL A 1 100 ? -13.373 -0.672 14.790 1.00 90.88 100 VAL A O 1
ATOM 733 N N . ILE A 1 101 ? -11.226 -0.385 14.180 1.00 89.75 101 ILE A N 1
ATOM 734 C CA . ILE A 1 101 ? -10.668 -0.395 15.538 1.00 89.75 101 ILE A CA 1
ATOM 735 C C . ILE A 1 101 ? -11.303 0.700 16.402 1.00 89.75 101 ILE A C 1
ATOM 737 O O . ILE A 1 101 ? -11.665 0.452 17.549 1.00 89.75 101 ILE A O 1
ATOM 741 N N . ASN A 1 102 ? -11.471 1.911 15.867 1.00 90.44 102 ASN A N 1
ATOM 742 C CA . ASN A 1 102 ? -12.103 3.004 16.602 1.00 90.44 102 ASN A CA 1
ATOM 743 C C . ASN A 1 102 ? -13.588 2.724 16.908 1.00 90.44 102 ASN A C 1
ATOM 745 O O . ASN A 1 102 ? -14.066 3.065 17.986 1.00 90.44 102 ASN A O 1
ATOM 749 N N . ASN A 1 103 ? -14.314 2.079 15.992 1.00 91.62 103 ASN A N 1
ATOM 750 C CA . ASN A 1 103 ? -15.702 1.671 16.212 1.00 91.62 103 ASN A CA 1
ATOM 751 C C . ASN A 1 103 ? -15.798 0.537 17.256 1.00 91.62 103 ASN A C 1
ATOM 753 O O . ASN A 1 103 ? -16.667 0.585 18.126 1.00 91.62 103 ASN A O 1
ATOM 757 N N . GLU A 1 104 ? -14.874 -0.429 17.238 1.00 90.44 104 GLU A N 1
ATOM 758 C CA . GLU A 1 104 ? -14.769 -1.470 18.275 1.00 90.44 104 GLU A CA 1
ATOM 759 C C . GLU A 1 104 ? -14.460 -0.868 19.657 1.00 90.44 104 GLU A C 1
ATOM 761 O O . GLU A 1 104 ? -15.071 -1.247 20.655 1.00 90.44 104 GLU A O 1
ATOM 766 N N . GLN A 1 105 ? -13.573 0.131 19.732 1.00 89.44 105 GLN A N 1
ATOM 767 C CA . GLN A 1 105 ? -13.273 0.851 20.980 1.00 89.44 105 GLN A CA 1
ATOM 768 C C . GLN A 1 105 ? -14.471 1.643 21.524 1.00 89.44 105 GLN A C 1
ATOM 770 O O . GLN A 1 105 ? -14.561 1.867 22.730 1.00 89.44 105 GLN A O 1
ATOM 775 N N . GLN A 1 106 ? -15.401 2.043 20.656 1.00 91.69 106 GLN A N 1
ATOM 776 C CA . GLN A 1 106 ? -16.672 2.669 21.038 1.00 91.69 106 GLN A CA 1
ATOM 777 C C . GLN A 1 106 ? -17.735 1.648 21.473 1.00 91.69 106 GLN A C 1
ATOM 779 O O . GLN A 1 106 ? -18.848 2.038 21.822 1.00 91.69 106 GLN A O 1
ATOM 784 N N . GLY A 1 107 ? -17.396 0.355 21.489 1.00 91.75 107 GLY A N 1
ATOM 785 C CA . GLY A 1 107 ? -18.265 -0.725 21.946 1.00 91.75 107 GLY A CA 1
ATOM 786 C C . GLY A 1 107 ? -19.124 -1.363 20.854 1.00 91.75 107 GLY A C 1
ATOM 787 O O . GLY A 1 107 ? -20.010 -2.145 21.193 1.00 91.75 107 GLY A O 1
ATOM 788 N N . MET A 1 108 ? -18.893 -1.060 19.569 1.00 92.31 108 MET A N 1
ATOM 789 C CA . MET A 1 108 ? -19.573 -1.767 18.477 1.00 92.31 108 MET A CA 1
ATOM 790 C C . MET A 1 108 ? -19.032 -3.189 18.322 1.00 92.31 108 MET A C 1
ATOM 792 O O . MET A 1 108 ? -17.832 -3.431 18.459 1.00 92.31 108 MET A O 1
ATOM 796 N N . GLU A 1 109 ? -19.906 -4.129 17.961 1.00 93.25 109 GLU A N 1
ATOM 797 C CA . GLU A 1 109 ? -19.483 -5.479 17.592 1.00 93.25 109 GLU A CA 1
ATOM 798 C C . GLU A 1 109 ? -18.659 -5.440 16.290 1.00 93.25 109 GLU A C 1
ATOM 800 O O . GLU A 1 109 ? -18.988 -4.707 15.356 1.00 93.25 109 GLU A O 1
ATOM 805 N N . MET A 1 110 ? -17.611 -6.267 16.184 1.00 87.94 110 MET A N 1
ATOM 806 C CA . MET A 1 110 ? -16.681 -6.282 15.042 1.00 87.94 110 MET A CA 1
ATOM 807 C C . MET A 1 110 ? -17.388 -6.358 13.677 1.00 87.94 110 MET A C 1
ATOM 809 O O . MET A 1 110 ? -16.984 -5.704 12.714 1.00 87.94 110 MET A O 1
ATOM 813 N N . LYS A 1 111 ? -18.473 -7.137 13.577 1.00 91.25 111 LYS A N 1
ATOM 814 C CA . LYS A 1 111 ? -19.248 -7.270 12.336 1.00 91.25 111 LYS A CA 1
ATOM 815 C C . LYS A 1 111 ? -19.963 -5.970 11.959 1.00 91.25 111 LYS A C 1
ATOM 817 O O . LYS A 1 111 ? -19.959 -5.595 10.788 1.00 91.25 111 LYS A O 1
ATOM 822 N N . GLU A 1 112 ? -20.560 -5.286 12.928 1.00 91.06 112 GLU A N 1
ATOM 823 C CA . GLU A 1 112 ? -21.233 -4.002 12.710 1.00 91.06 112 GLU A CA 1
ATOM 824 C C . GLU A 1 112 ? -20.215 -2.909 12.374 1.00 91.06 112 GLU A C 1
ATOM 826 O O . GLU A 1 112 ? -20.400 -2.172 11.403 1.00 91.06 112 GLU A O 1
ATOM 831 N N . ALA A 1 113 ? -19.083 -2.892 13.085 1.00 91.06 113 ALA A N 1
ATOM 832 C CA . ALA A 1 113 ? -17.968 -1.992 12.817 1.00 91.06 113 ALA A CA 1
ATOM 833 C C . ALA A 1 113 ? -17.438 -2.142 11.379 1.00 91.06 113 ALA A C 1
ATOM 835 O O . ALA A 1 113 ? -17.198 -1.138 10.707 1.00 91.06 113 ALA A O 1
ATOM 836 N N . LEU A 1 114 ? -17.311 -3.375 10.873 1.00 90.00 114 LEU A N 1
ATOM 837 C CA . LEU A 1 114 ? -16.903 -3.645 9.489 1.00 90.00 114 LEU A CA 1
ATOM 838 C C . LEU A 1 114 ? -17.925 -3.154 8.459 1.00 90.00 114 LEU A C 1
ATOM 840 O O . LEU A 1 114 ? -17.531 -2.594 7.435 1.00 90.00 114 LEU A O 1
ATOM 844 N N . ILE A 1 115 ? -19.223 -3.347 8.712 1.00 91.19 115 ILE A N 1
ATOM 845 C CA . ILE A 1 115 ? -20.287 -2.901 7.800 1.00 91.19 115 ILE A CA 1
ATOM 846 C C . ILE A 1 115 ? -20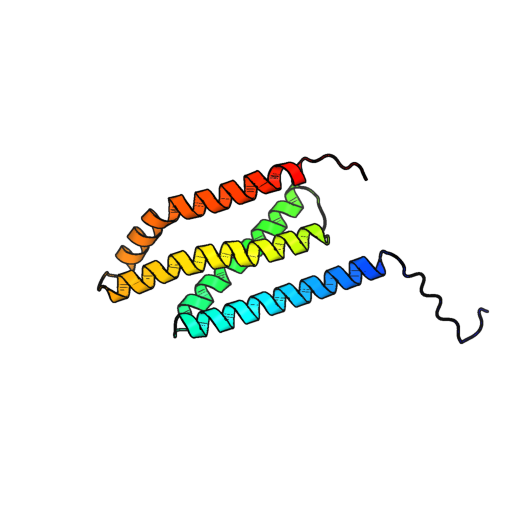.332 -1.369 7.742 1.00 91.19 115 ILE A C 1
ATOM 848 O O . ILE A 1 115 ? -20.380 -0.798 6.649 1.00 91.19 115 ILE A O 1
ATOM 852 N N . GLU A 1 116 ? -20.257 -0.692 8.890 1.00 92.06 116 GLU A N 1
ATOM 853 C CA . GLU A 1 116 ? -20.255 0.772 8.945 1.00 92.06 116 GLU A CA 1
ATOM 854 C C . GLU A 1 116 ? -18.983 1.363 8.320 1.00 92.06 116 GLU A C 1
ATOM 856 O O . GLU A 1 116 ? -19.049 2.274 7.482 1.00 92.06 116 GLU A O 1
ATOM 861 N N . ALA A 1 117 ? -17.814 0.828 8.682 1.00 89.38 117 ALA A N 1
ATOM 862 C CA . ALA A 1 117 ? -16.545 1.268 8.120 1.00 89.38 117 ALA A CA 1
ATOM 863 C C . ALA A 1 117 ? -16.513 1.031 6.604 1.00 89.38 117 ALA A C 1
ATOM 865 O O . ALA A 1 117 ? -16.159 1.934 5.851 1.00 89.38 117 ALA A O 1
ATOM 866 N N . GLY A 1 118 ? -16.961 -0.134 6.131 1.00 87.50 118 GLY A N 1
ATOM 867 C CA . GLY A 1 118 ? -17.054 -0.436 4.704 1.00 87.50 118 GLY A CA 1
ATOM 868 C C . GLY A 1 118 ? -17.976 0.534 3.961 1.00 87.50 118 GLY A C 1
ATOM 869 O O . GLY A 1 118 ? -17.567 1.135 2.965 1.00 87.50 118 GLY A O 1
ATOM 870 N N . GLY A 1 119 ? -19.191 0.755 4.470 1.00 89.25 119 GLY A N 1
ATOM 871 C CA . GLY A 1 119 ? -20.178 1.634 3.836 1.00 89.25 119 GLY A CA 1
ATOM 872 C C . GLY A 1 119 ? -19.740 3.100 3.758 1.00 89.25 119 GLY A C 1
ATOM 873 O O . GLY A 1 119 ? -19.963 3.767 2.745 1.00 89.25 119 GLY A O 1
ATOM 874 N N . THR A 1 120 ? -19.066 3.604 4.792 1.00 88.25 120 THR A N 1
ATOM 875 C CA . THR A 1 120 ? -18.575 4.993 4.827 1.00 88.25 120 THR A CA 1
ATOM 876 C C . THR A 1 120 ? -17.313 5.198 3.990 1.00 88.25 120 THR A C 1
ATOM 878 O O . THR A 1 120 ? -17.114 6.276 3.423 1.00 88.25 120 THR A O 1
ATOM 881 N N . ARG A 1 121 ? -16.467 4.169 3.872 1.00 88.56 121 ARG A N 1
ATOM 882 C CA . ARG A 1 121 ? -15.174 4.244 3.175 1.00 88.56 121 ARG A CA 1
ATOM 883 C C . ARG A 1 121 ? -15.270 3.935 1.684 1.00 88.56 121 ARG A C 1
ATOM 885 O O . ARG A 1 121 ? -14.412 4.397 0.936 1.00 88.56 121 ARG A O 1
ATOM 892 N N . ILE A 1 122 ? -16.302 3.222 1.225 1.00 86.56 122 ILE A N 1
ATOM 893 C CA . ILE A 1 122 ? -16.393 2.805 -0.182 1.00 86.56 122 ILE A CA 1
ATOM 894 C C . ILE A 1 122 ? -16.397 3.997 -1.148 1.00 86.56 122 ILE A C 1
ATOM 896 O O . ILE A 1 122 ? -15.713 3.964 -2.165 1.00 86.56 122 ILE A O 1
ATOM 900 N N . ARG A 1 123 ? -17.092 5.091 -0.805 1.00 88.75 123 ARG A N 1
ATOM 901 C CA . ARG A 1 123 ? -17.137 6.304 -1.638 1.00 88.75 123 ARG A CA 1
ATOM 902 C C . ARG A 1 123 ? -15.757 6.985 -1.728 1.00 88.75 123 ARG A C 1
ATOM 904 O O . ARG A 1 123 ? -15.293 7.185 -2.849 1.00 88.75 123 ARG A O 1
ATOM 911 N N . PRO A 1 124 ? -15.066 7.289 -0.609 1.00 89.19 124 PRO A N 1
ATOM 912 C CA . PRO A 1 124 ? -13.690 7.787 -0.646 1.00 89.19 124 PRO A CA 1
ATOM 913 C C . PRO A 1 124 ? -12.690 6.867 -1.360 1.00 89.19 124 PRO A C 1
ATOM 915 O O . PRO A 1 124 ? -11.892 7.353 -2.155 1.00 89.19 124 PRO A O 1
ATOM 918 N N . ILE A 1 125 ? -12.728 5.552 -1.112 1.00 88.94 125 ILE A N 1
ATOM 919 C CA . ILE A 1 125 ? -11.784 4.595 -1.719 1.00 88.94 125 ILE A CA 1
ATOM 920 C C . ILE A 1 125 ? -11.978 4.536 -3.238 1.00 88.94 125 ILE A C 1
ATOM 922 O O . ILE A 1 125 ? -11.007 4.528 -3.992 1.00 88.94 125 ILE A O 1
ATOM 926 N N . LEU A 1 126 ? -13.228 4.538 -3.709 1.00 89.19 126 LEU A N 1
ATOM 927 C CA . LEU A 1 126 ? -13.510 4.589 -5.143 1.00 89.19 126 LEU A CA 1
ATOM 928 C C . LEU A 1 126 ? -13.067 5.918 -5.759 1.00 89.19 126 LEU A C 1
ATOM 930 O O . LEU A 1 126 ? -12.531 5.919 -6.863 1.00 89.19 126 LEU A O 1
ATOM 934 N N . MET A 1 127 ? -13.234 7.038 -5.050 1.00 91.12 127 MET A N 1
ATOM 935 C CA . MET A 1 127 ? -12.758 8.342 -5.514 1.00 91.12 127 MET A CA 1
ATOM 936 C C . MET A 1 127 ? -11.241 8.344 -5.730 1.00 91.12 127 MET A C 1
ATOM 938 O O . MET A 1 127 ? -10.791 8.789 -6.785 1.00 91.12 127 MET A O 1
ATOM 942 N N . THR A 1 128 ? -10.454 7.829 -4.777 1.00 90.75 128 THR A N 1
ATOM 943 C CA . THR A 1 128 ? -8.990 7.774 -4.924 1.00 90.75 128 THR A CA 1
ATOM 944 C C . THR A 1 128 ? -8.582 6.828 -6.047 1.00 90.75 128 THR A C 1
ATOM 946 O O . THR A 1 128 ? -7.780 7.213 -6.894 1.00 90.75 128 THR A O 1
ATOM 949 N N . ALA A 1 129 ? -9.194 5.642 -6.129 1.00 87.81 129 ALA A N 1
ATOM 950 C CA . ALA A 1 129 ? -8.913 4.679 -7.191 1.00 87.81 129 ALA A CA 1
ATOM 951 C C . ALA A 1 129 ? -9.212 5.248 -8.589 1.00 87.81 129 ALA A C 1
ATOM 953 O O . ALA A 1 129 ? -8.357 5.199 -9.472 1.00 87.81 129 ALA A O 1
ATOM 954 N N . ILE A 1 130 ? -10.397 5.835 -8.786 1.00 91.38 130 ILE A N 1
ATOM 955 C CA . ILE A 1 130 ? -10.804 6.419 -10.071 1.00 91.38 130 ILE A CA 1
ATOM 956 C C . ILE A 1 130 ? -9.923 7.620 -10.422 1.00 91.38 130 ILE A C 1
ATOM 958 O O . ILE A 1 130 ? -9.537 7.757 -11.580 1.00 91.38 130 ILE A O 1
ATOM 962 N N . ALA A 1 131 ? -9.565 8.463 -9.450 1.00 91.75 131 ALA A N 1
ATOM 963 C CA . ALA A 1 131 ? -8.673 9.595 -9.684 1.00 91.75 131 ALA A CA 1
ATOM 964 C C . ALA A 1 131 ? -7.274 9.139 -10.126 1.00 91.75 131 ALA A C 1
ATOM 966 O O . ALA A 1 131 ? -6.744 9.670 -11.099 1.00 91.75 131 ALA A O 1
ATOM 967 N N . THR A 1 132 ? -6.693 8.132 -9.463 1.00 88.44 132 T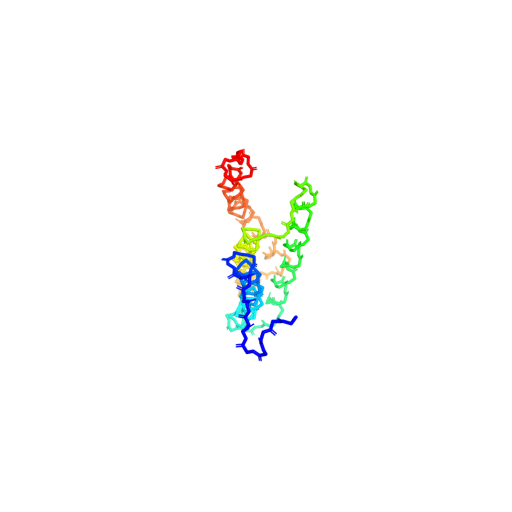HR A N 1
ATOM 968 C CA . THR A 1 132 ? -5.389 7.575 -9.852 1.00 88.44 132 THR A CA 1
ATOM 969 C C . THR A 1 132 ? -5.448 6.940 -11.235 1.00 88.44 132 THR A C 1
ATOM 971 O O . THR A 1 132 ? -4.581 7.210 -12.062 1.00 88.44 132 THR A O 1
ATOM 974 N N . ILE A 1 133 ? -6.480 6.140 -11.517 1.00 87.56 133 ILE A N 1
ATOM 975 C CA . ILE A 1 133 ? -6.667 5.540 -12.842 1.00 87.56 133 ILE A CA 1
ATOM 976 C C . ILE A 1 133 ? -6.808 6.648 -13.889 1.00 87.56 133 ILE A C 1
ATOM 978 O O . ILE A 1 133 ? -6.049 6.668 -14.848 1.00 87.56 133 ILE A O 1
ATOM 982 N N . GLY A 1 134 ? -7.702 7.615 -13.686 1.00 88.56 134 GLY A N 1
ATOM 983 C CA . GLY A 1 134 ? -7.919 8.725 -14.615 1.00 88.56 134 GLY A CA 1
ATOM 984 C C . GLY A 1 134 ? -6.671 9.580 -14.858 1.00 88.56 134 GLY A C 1
ATOM 985 O O . GLY A 1 134 ? -6.447 10.006 -15.986 1.00 88.56 134 GLY A O 1
ATOM 986 N N . ALA A 1 135 ? -5.832 9.785 -13.839 1.00 88.00 135 ALA A N 1
ATOM 987 C CA . ALA A 1 135 ? -4.571 10.516 -13.968 1.00 88.00 135 ALA A CA 1
ATOM 988 C C . ALA A 1 135 ? -3.502 9.740 -14.759 1.00 88.00 135 ALA A C 1
ATOM 990 O O . ALA A 1 135 ? -2.694 10.354 -15.453 1.00 88.00 135 ALA A O 1
ATOM 991 N N . LEU A 1 136 ? -3.493 8.406 -14.665 1.00 84.44 136 LEU A N 1
ATOM 992 C CA . LEU A 1 136 ? -2.498 7.547 -15.319 1.00 84.44 136 LEU A CA 1
ATOM 993 C C . LEU A 1 136 ? -2.960 7.008 -16.683 1.00 84.44 136 LEU A C 1
ATOM 995 O O . LEU A 1 136 ? -2.125 6.624 -17.496 1.00 84.44 136 LEU A O 1
ATOM 999 N N . VAL A 1 137 ? -4.264 7.015 -16.972 1.00 86.12 137 VAL A N 1
ATOM 1000 C CA . VAL A 1 137 ? -4.842 6.595 -18.262 1.00 86.12 137 VAL A CA 1
ATOM 1001 C C . VAL A 1 137 ? -4.193 7.308 -19.460 1.00 86.12 137 VAL A C 1
ATOM 1003 O O . VAL A 1 137 ? -3.842 6.619 -20.417 1.00 86.12 137 VAL A O 1
ATOM 1006 N N . PRO A 1 138 ? -3.949 8.634 -19.443 1.00 84.12 138 PRO A N 1
ATOM 1007 C CA . PRO A 1 138 ? -3.261 9.303 -20.546 1.00 84.12 138 PRO A CA 1
ATOM 1008 C C . PRO A 1 138 ? -1.836 8.798 -20.777 1.00 84.12 138 PRO A C 1
ATOM 1010 O O . PRO A 1 138 ? -1.391 8.782 -21.915 1.00 84.12 138 PRO A O 1
ATOM 1013 N N . LEU A 1 139 ? -1.127 8.358 -19.733 1.00 80.31 139 LEU A N 1
ATOM 1014 C CA . LEU A 1 139 ? 0.221 7.792 -19.870 1.00 80.31 139 LEU A CA 1
ATOM 1015 C C . LEU A 1 139 ? 0.198 6.397 -20.503 1.00 80.31 139 LEU A C 1
ATOM 1017 O O . LEU A 1 139 ? 1.188 5.987 -21.093 1.00 80.31 139 LEU A O 1
ATOM 1021 N N . LEU A 1 140 ? -0.922 5.676 -20.389 1.00 75.50 140 LEU A N 1
ATOM 1022 C CA . LEU A 1 140 ? -1.106 4.368 -21.016 1.00 75.50 140 LEU A CA 1
ATOM 1023 C C . LEU A 1 140 ? -1.384 4.479 -22.523 1.00 75.50 140 LEU A C 1
ATOM 1025 O O . LEU A 1 140 ? -0.945 3.631 -23.290 1.00 75.50 140 LEU A O 1
ATOM 1029 N N . PHE A 1 141 ? -2.139 5.502 -22.936 1.00 77.00 141 PHE A N 1
ATOM 1030 C CA . PHE A 1 141 ? -2.517 5.728 -24.339 1.00 77.00 141 PHE A CA 1
ATOM 1031 C C . PHE A 1 141 ? -1.685 6.804 -25.040 1.00 77.00 141 PHE A C 1
ATOM 1033 O O . PHE A 1 141 ? -1.877 7.041 -26.234 1.00 77.00 141 PHE A O 1
ATOM 1040 N N . GLY A 1 142 ? -0.793 7.476 -24.313 1.00 73.38 142 GLY A N 1
ATOM 1041 C CA . GLY A 1 142 ? 0.174 8.401 -24.880 1.00 73.38 142 GLY A CA 1
ATOM 1042 C C . GLY A 1 142 ? 1.061 7.629 -25.843 1.00 73.38 142 GLY A C 1
ATOM 1043 O O . GLY A 1 142 ? 1.896 6.849 -25.407 1.00 73.38 142 GLY A O 1
ATOM 1044 N N . GLN A 1 143 ? 0.812 7.800 -27.142 1.00 54.44 143 GLN A N 1
ATOM 1045 C CA . GLN A 1 143 ? 1.578 7.164 -28.209 1.00 54.44 143 GLN A CA 1
ATOM 1046 C C . GLN A 1 143 ? 3.070 7.413 -27.995 1.00 54.44 143 GLN A C 1
ATOM 1048 O O . GLN A 1 143 ? 3.477 8.557 -27.786 1.00 54.44 143 GLN A O 1
ATOM 1053 N N . ASP A 1 144 ? 3.858 6.341 -28.083 1.00 50.22 144 ASP A N 1
ATOM 1054 C CA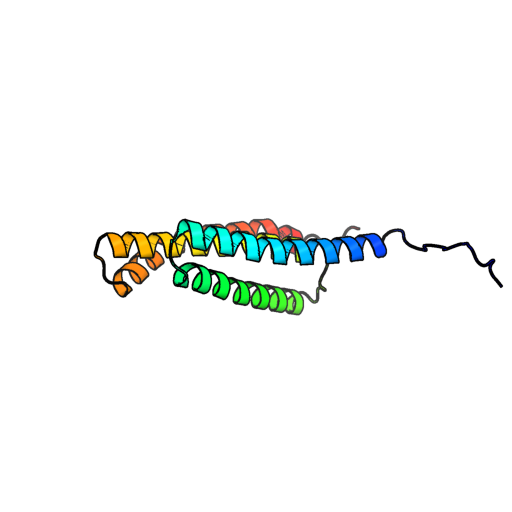 . ASP A 1 144 ? 5.313 6.389 -28.124 1.00 50.22 144 ASP A CA 1
ATOM 1055 C C . ASP A 1 144 ? 5.771 7.395 -29.185 1.00 50.22 144 ASP A C 1
ATOM 1057 O O . ASP A 1 144 ? 5.723 7.153 -30.392 1.00 50.22 144 ASP A O 1
ATOM 1061 N N . SER A 1 145 ? 6.237 8.544 -28.717 1.00 36.94 145 SER A N 1
ATOM 1062 C CA . SER A 1 145 ? 7.126 9.414 -29.466 1.00 36.94 145 SER A CA 1
ATOM 1063 C C . SER A 1 145 ? 8.384 9.634 -28.636 1.00 36.94 145 SER A C 1
ATOM 1065 O O . SER A 1 145 ? 8.588 10.736 -28.125 1.00 36.94 145 SER A O 1
ATOM 1067 N N . SER A 1 146 ? 9.175 8.569 -28.446 1.00 35.00 146 SER A N 1
ATOM 1068 C CA . SER A 1 146 ? 10.655 8.545 -28.389 1.00 35.00 146 SER A CA 1
ATOM 1069 C C . SER A 1 146 ? 11.166 7.142 -28.077 1.00 35.00 146 SER A C 1
ATOM 1071 O O . SER A 1 146 ? 10.831 6.636 -26.986 1.00 35.00 146 SER A O 1
#